Protein AF-A0A832DVZ2-F1 (afdb_monomer_lite)

Structure (mmCIF, N/CA/C/O backbone):
data_AF-A0A832DVZ2-F1
#
_entry.id   AF-A0A832DVZ2-F1
#
loop_
_atom_site.group_PDB
_atom_site.id
_atom_site.type_symbol
_atom_site.label_atom_id
_atom_site.label_alt_id
_atom_site.label_comp_id
_atom_site.label_asym_id
_atom_site.label_entity_id
_atom_site.label_seq_id
_atom_site.pdbx_PDB_ins_code
_atom_site.Cartn_x
_atom_site.Cartn_y
_atom_site.Cartn_z
_atom_site.occupancy
_atom_site.B_iso_or_equiv
_atom_site.auth_seq_id
_atom_site.auth_comp_id
_atom_site.auth_asym_id
_atom_site.auth_atom_id
_atom_site.pdbx_PDB_model_num
ATOM 1 N N . MET A 1 1 ? 20.184 32.651 -14.496 1.00 45.22 1 MET A N 1
ATOM 2 C CA . MET A 1 1 ? 19.661 31.713 -15.505 1.00 45.22 1 MET A CA 1
ATOM 3 C C . MET A 1 1 ? 20.469 30.438 -15.334 1.00 45.22 1 MET A C 1
ATOM 5 O O . MET A 1 1 ? 21.604 30.410 -15.784 1.00 45.22 1 MET A O 1
ATOM 9 N N . SER A 1 2 ? 20.001 29.488 -14.522 1.00 47.00 2 SER A N 1
ATOM 10 C CA . SER A 1 2 ? 20.787 28.282 -14.231 1.00 47.00 2 SER A CA 1
ATOM 11 C C . SER A 1 2 ? 20.633 27.307 -15.386 1.00 47.00 2 SER A C 1
ATOM 13 O O . SER A 1 2 ? 19.546 26.784 -15.616 1.00 47.00 2 SER A O 1
ATOM 15 N N . ASP A 1 3 ? 21.727 27.155 -16.116 1.00 56.59 3 ASP A N 1
ATOM 16 C CA . ASP A 1 3 ? 21.939 26.212 -17.200 1.00 56.59 3 ASP A CA 1
ATOM 17 C C . ASP A 1 3 ? 21.838 24.792 -16.621 1.00 56.59 3 ASP A C 1
ATOM 19 O O . ASP A 1 3 ? 22.752 24.307 -15.950 1.00 56.59 3 ASP A O 1
ATOM 23 N N . ILE A 1 4 ? 20.673 24.154 -16.767 1.00 55.59 4 ILE A N 1
ATOM 24 C CA . ILE A 1 4 ? 20.555 22.711 -16.559 1.00 55.59 4 ILE A CA 1
ATOM 25 C C . ILE A 1 4 ? 21.211 22.106 -17.793 1.00 55.59 4 ILE A C 1
ATOM 27 O O . ILE A 1 4 ? 20.559 21.899 -18.811 1.00 55.59 4 ILE A O 1
ATOM 31 N N . SER A 1 5 ? 22.527 21.912 -17.713 1.00 56.50 5 SER A N 1
ATOM 32 C CA . SER A 1 5 ? 23.257 21.086 -18.663 1.00 56.50 5 SER A CA 1
ATOM 33 C C . SER A 1 5 ? 22.609 19.704 -18.624 1.00 56.50 5 SER A C 1
ATOM 35 O O . SER A 1 5 ? 22.704 18.985 -17.630 1.00 56.50 5 SER A O 1
ATOM 37 N N . ASP A 1 6 ? 21.840 19.404 -19.666 1.00 65.06 6 ASP A N 1
ATOM 38 C CA . ASP A 1 6 ? 21.217 18.108 -19.883 1.00 65.06 6 ASP A CA 1
ATOM 39 C C . ASP A 1 6 ? 22.373 17.129 -20.143 1.00 65.06 6 ASP A C 1
ATOM 41 O O . ASP A 1 6 ? 22.978 17.133 -21.216 1.00 65.06 6 ASP A O 1
ATOM 45 N N . ASP A 1 7 ? 22.764 16.379 -19.112 1.00 76.19 7 ASP A N 1
ATOM 46 C CA . ASP A 1 7 ? 23.833 15.378 -19.161 1.00 76.19 7 ASP A CA 1
ATOM 47 C C . ASP A 1 7 ? 23.362 14.194 -20.021 1.00 76.19 7 ASP A C 1
ATOM 49 O O . ASP A 1 7 ? 22.812 13.202 -19.533 1.00 76.19 7 ASP A O 1
ATOM 53 N N . GLN A 1 8 ? 23.451 14.359 -21.344 1.00 79.75 8 GLN A N 1
ATOM 54 C CA . GLN A 1 8 ? 22.978 13.374 -22.308 1.00 79.75 8 GLN A CA 1
ATOM 55 C C . GLN A 1 8 ? 24.023 12.277 -22.519 1.00 79.75 8 GLN A C 1
ATOM 57 O O . GLN A 1 8 ? 25.152 12.527 -22.938 1.00 79.75 8 GLN A O 1
ATOM 62 N N . VAL A 1 9 ? 23.604 11.032 -22.293 1.00 83.31 9 VAL A N 1
ATOM 63 C CA . VAL A 1 9 ? 24.401 9.830 -22.559 1.00 83.31 9 VAL A CA 1
ATOM 64 C C . VAL A 1 9 ? 23.958 9.225 -23.892 1.00 83.31 9 VAL A C 1
ATOM 66 O O . VAL A 1 9 ? 22.785 8.889 -24.065 1.00 83.31 9 VAL A O 1
ATOM 69 N N . VAL A 1 10 ? 24.894 9.065 -24.834 1.00 89.12 10 VAL A N 1
ATOM 70 C CA . VAL A 1 10 ? 24.650 8.391 -26.120 1.00 89.12 10 VAL A CA 1
ATOM 71 C C . VAL A 1 10 ? 24.987 6.911 -25.980 1.00 89.12 10 VAL A C 1
ATOM 73 O O . VAL A 1 10 ? 26.127 6.551 -25.700 1.00 89.12 10 VAL A O 1
ATOM 76 N N . ILE A 1 11 ? 23.987 6.064 -26.199 1.00 93.06 11 ILE A N 1
ATOM 77 C CA . ILE A 1 11 ? 24.096 4.603 -26.206 1.00 93.06 11 ILE A CA 1
ATOM 78 C C . ILE A 1 11 ? 23.621 4.053 -27.548 1.00 93.06 11 ILE A C 1
ATOM 80 O O . ILE A 1 11 ? 22.887 4.709 -28.292 1.00 93.06 11 ILE A O 1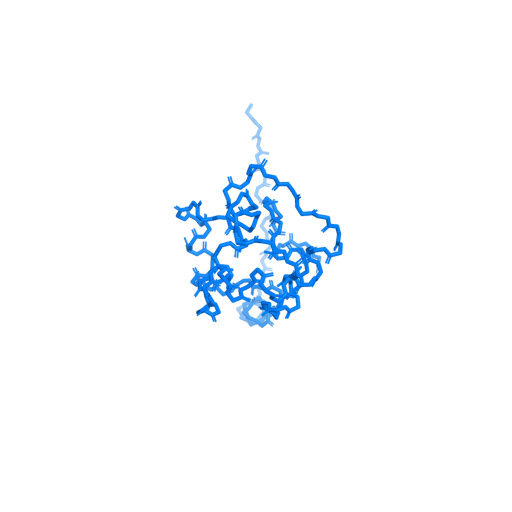
ATOM 84 N N . THR A 1 12 ? 24.032 2.834 -27.867 1.00 96.19 12 THR A N 1
ATOM 85 C CA . THR A 1 12 ? 23.571 2.122 -29.057 1.00 96.19 12 THR A CA 1
ATOM 86 C C . THR A 1 12 ? 22.102 1.711 -28.928 1.00 96.19 12 THR A C 1
ATOM 88 O O . THR A 1 12 ? 21.541 1.616 -27.833 1.00 96.19 12 THR A O 1
ATOM 91 N N . ARG A 1 13 ? 21.458 1.411 -30.065 1.00 94.25 13 ARG A N 1
ATOM 92 C CA . ARG A 1 13 ? 20.077 0.905 -30.065 1.00 94.25 13 ARG A CA 1
ATOM 93 C C . ARG A 1 13 ? 19.940 -0.405 -29.275 1.00 94.25 13 ARG A C 1
ATOM 95 O O . ARG A 1 13 ? 18.956 -0.564 -28.564 1.00 94.25 13 ARG A O 1
ATOM 102 N N . ALA A 1 14 ? 20.926 -1.297 -29.369 1.00 95.25 14 ALA A N 1
ATOM 103 C CA . ALA A 1 14 ? 20.927 -2.562 -28.638 1.00 95.25 14 ALA A CA 1
ATOM 104 C C . ALA A 1 14 ? 20.973 -2.341 -27.116 1.00 95.25 14 ALA A C 1
ATOM 106 O O . ALA A 1 14 ? 20.145 -2.887 -26.394 1.00 95.25 14 ALA A O 1
ATOM 107 N N . GLU A 1 15 ? 21.861 -1.468 -26.636 1.00 93.56 15 GLU A N 1
ATOM 108 C CA . GLU A 1 15 ? 21.949 -1.112 -25.210 1.00 93.56 15 GLU A CA 1
ATOM 109 C C . GLU A 1 15 ? 20.673 -0.416 -24.709 1.00 93.56 15 GLU A C 1
ATOM 111 O O . GLU A 1 15 ? 20.233 -0.637 -23.579 1.00 93.56 15 GLU A O 1
ATOM 116 N N . TYR A 1 16 ? 20.038 0.407 -25.550 1.00 91.25 16 TYR A N 1
ATOM 117 C CA . TYR A 1 16 ? 18.747 1.017 -25.229 1.00 91.25 16 TYR A CA 1
ATOM 118 C C . TYR A 1 16 ? 17.642 -0.033 -25.053 1.00 91.25 16 TYR A C 1
ATOM 120 O O . TYR A 1 16 ? 16.880 0.027 -24.084 1.00 91.25 16 TYR A O 1
ATOM 128 N N . ASP A 1 17 ? 17.572 -1.009 -25.960 1.00 92.56 17 ASP A N 1
ATOM 129 C CA . ASP A 1 17 ? 16.593 -2.093 -25.897 1.00 92.56 17 ASP A CA 1
ATOM 130 C C . ASP A 1 17 ? 16.844 -2.994 -24.662 1.00 92.56 17 ASP A C 1
ATOM 132 O O . ASP A 1 17 ? 15.892 -3.383 -23.979 1.00 92.56 17 ASP A O 1
ATOM 136 N N . GLU A 1 18 ? 18.107 -3.244 -24.292 1.00 87.88 18 GLU A N 1
ATOM 137 C CA . GLU A 1 18 ? 18.482 -3.953 -23.055 1.00 87.88 18 GLU A CA 1
ATOM 138 C C . GLU A 1 18 ? 18.068 -3.194 -21.787 1.00 87.88 18 GLU A C 1
ATOM 140 O O . GLU A 1 18 ? 17.499 -3.781 -20.863 1.00 87.88 18 GLU A O 1
ATOM 145 N N . LEU A 1 19 ? 18.281 -1.876 -21.738 1.00 85.69 19 LEU A N 1
ATOM 146 C CA . LEU A 1 19 ? 17.829 -1.037 -20.623 1.00 85.69 19 LEU A CA 1
ATOM 147 C C . LEU A 1 19 ? 16.304 -1.022 -20.494 1.00 85.69 19 LEU A C 1
ATOM 149 O O . LEU A 1 19 ? 15.767 -1.052 -19.380 1.00 85.69 19 LEU A O 1
ATOM 153 N N . LEU A 1 20 ? 15.595 -0.980 -21.623 1.00 85.19 20 LEU A N 1
ATOM 154 C CA . LEU A 1 20 ? 14.141 -1.108 -21.661 1.00 85.19 20 LEU A CA 1
ATOM 155 C C . LEU A 1 20 ? 13.691 -2.458 -21.103 1.00 85.19 20 LEU A C 1
ATOM 157 O O . LEU A 1 20 ? 12.792 -2.489 -20.261 1.00 85.19 20 LEU A O 1
ATOM 161 N N . ALA A 1 21 ? 14.334 -3.550 -21.520 1.00 82.44 21 ALA A N 1
ATOM 162 C CA . ALA A 1 21 ? 14.037 -4.892 -21.034 1.00 82.44 21 ALA A CA 1
ATOM 163 C C . ALA A 1 21 ? 14.309 -5.023 -19.528 1.00 82.44 21 ALA A C 1
ATOM 165 O O . ALA A 1 21 ? 13.449 -5.507 -18.793 1.00 82.44 21 ALA A O 1
ATOM 166 N N . TYR A 1 22 ? 15.443 -4.510 -19.043 1.00 79.19 22 TYR A N 1
ATOM 167 C CA . TYR A 1 22 ? 15.773 -4.472 -17.617 1.00 79.19 22 TYR A CA 1
ATOM 168 C C . TYR A 1 22 ? 14.713 -3.711 -16.812 1.00 79.19 22 TYR A C 1
ATOM 170 O O . TYR A 1 22 ? 14.214 -4.193 -15.796 1.00 79.19 22 TYR A O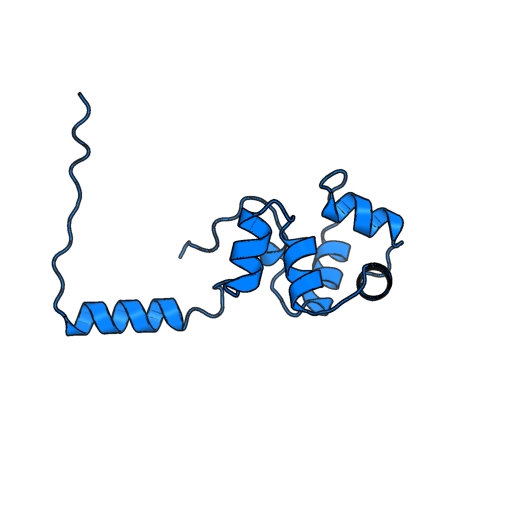 1
ATOM 178 N N . ARG A 1 23 ? 14.299 -2.535 -17.298 1.00 74.69 23 ARG A N 1
ATOM 179 C CA . ARG A 1 23 ? 13.263 -1.724 -16.649 1.00 74.69 23 ARG A CA 1
ATOM 180 C C . ARG A 1 23 ? 11.888 -2.391 -16.677 1.00 74.69 23 ARG A C 1
ATOM 182 O O . ARG A 1 23 ? 11.111 -2.215 -15.740 1.00 74.69 23 ARG A O 1
ATOM 189 N N . ALA A 1 24 ? 11.567 -3.111 -17.747 1.00 70.75 24 ALA A N 1
ATOM 190 C CA . ALA A 1 24 ? 10.324 -3.865 -17.859 1.00 70.75 24 ALA A CA 1
ATOM 191 C C . ALA A 1 24 ? 10.310 -5.083 -16.924 1.00 70.75 24 ALA A C 1
ATOM 193 O O . ALA A 1 24 ? 9.259 -5.410 -16.377 1.00 70.75 24 ALA A O 1
ATOM 194 N N . ALA A 1 25 ? 11.471 -5.706 -16.712 1.00 72.88 25 ALA A N 1
ATOM 195 C CA . ALA A 1 25 ? 11.645 -6.877 -15.864 1.00 72.88 25 ALA A CA 1
ATOM 196 C C . ALA A 1 25 ? 11.789 -6.556 -14.369 1.00 72.88 25 ALA A C 1
ATOM 198 O O . ALA A 1 25 ? 11.822 -7.494 -13.576 1.00 72.88 25 ALA A O 1
ATOM 199 N N . ASP A 1 26 ? 11.876 -5.279 -13.970 1.00 72.38 26 ASP A N 1
ATOM 200 C CA . ASP A 1 26 ? 12.064 -4.891 -12.569 1.00 72.38 26 ASP A CA 1
ATOM 201 C C . ASP A 1 26 ? 10.894 -5.401 -11.702 1.00 72.38 26 ASP A C 1
ATOM 203 O O . ASP A 1 26 ? 9.792 -4.838 -11.752 1.00 72.38 26 ASP A O 1
ATOM 207 N N . PRO A 1 27 ? 11.111 -6.428 -10.855 1.00 64.69 27 PRO A N 1
ATOM 208 C CA . PRO A 1 27 ? 10.054 -7.006 -10.030 1.00 64.69 27 PRO A CA 1
ATOM 209 C C . PRO A 1 27 ? 9.564 -6.036 -8.945 1.00 64.69 27 PRO A C 1
ATOM 211 O O . PRO A 1 27 ? 8.553 -6.293 -8.292 1.00 64.69 27 PRO A O 1
ATOM 214 N N . ARG A 1 28 ? 10.267 -4.916 -8.730 1.00 70.25 28 ARG A N 1
ATOM 215 C CA . ARG A 1 28 ? 9.875 -3.845 -7.807 1.00 70.25 28 ARG A CA 1
ATOM 216 C C . ARG A 1 28 ? 8.904 -2.861 -8.463 1.00 70.25 28 ARG A C 1
ATOM 218 O O . ARG A 1 28 ? 8.271 -2.070 -7.762 1.00 70.25 28 ARG A O 1
ATOM 225 N N . ARG A 1 29 ? 8.743 -2.893 -9.793 1.00 79.62 29 ARG A N 1
ATOM 226 C CA . ARG A 1 29 ? 7.806 -2.019 -10.503 1.00 79.62 29 ARG A CA 1
ATOM 227 C C . ARG A 1 29 ? 6.374 -2.339 -10.073 1.00 79.62 29 ARG A C 1
ATOM 229 O O . ARG A 1 29 ? 5.915 -3.476 -10.143 1.00 79.62 29 ARG A O 1
ATOM 236 N N . ARG A 1 30 ? 5.627 -1.308 -9.664 1.00 88.06 30 ARG A N 1
ATOM 237 C CA . ARG A 1 30 ? 4.186 -1.462 -9.422 1.00 88.06 30 ARG A CA 1
ATOM 238 C C . ARG A 1 30 ? 3.473 -1.783 -10.742 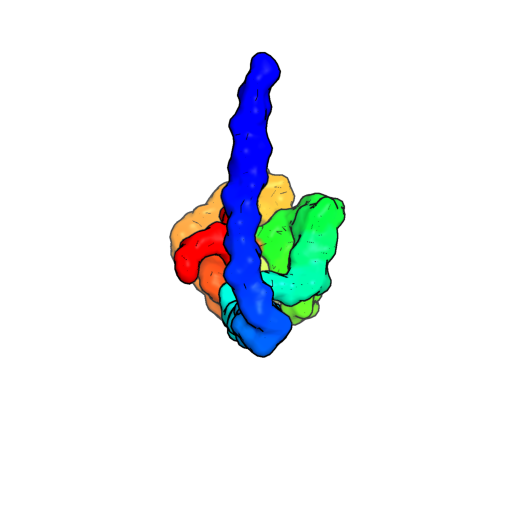1.00 88.06 30 ARG A C 1
ATOM 240 O O . ARG A 1 30 ? 3.801 -1.162 -11.756 1.00 88.06 30 ARG A O 1
ATOM 247 N N . PRO A 1 31 ? 2.445 -2.647 -10.726 1.00 91.31 31 PRO A N 1
ATOM 248 C CA . PRO A 1 31 ? 1.550 -2.816 -11.861 1.00 91.31 31 PRO A CA 1
ATOM 249 C C . PRO A 1 31 ? 0.997 -1.472 -12.342 1.00 91.31 31 PRO A C 1
ATOM 251 O O . PRO A 1 31 ? 0.772 -0.551 -11.546 1.00 91.31 31 PRO A O 1
ATOM 254 N N . GLU A 1 32 ? 0.742 -1.357 -13.643 1.00 90.81 32 GLU A N 1
ATOM 255 C CA . GLU A 1 32 ? 0.244 -0.110 -14.236 1.00 90.81 32 GLU A CA 1
ATOM 256 C C . GLU A 1 32 ? -1.101 0.305 -13.641 1.00 90.81 32 GLU A C 1
ATOM 258 O O . GLU A 1 32 ? -1.275 1.468 -13.289 1.00 90.81 32 GLU A O 1
ATOM 263 N N . ALA A 1 33 ? -1.996 -0.653 -13.387 1.00 95.00 33 ALA A N 1
ATOM 264 C CA . ALA A 1 33 ? -3.268 -0.401 -12.714 1.00 95.00 33 ALA A CA 1
ATOM 265 C C . ALA A 1 33 ? -3.091 0.205 -11.306 1.00 95.00 33 ALA A C 1
ATOM 267 O O . ALA A 1 33 ? -3.779 1.161 -10.952 1.00 95.00 33 ALA A O 1
ATOM 268 N N . VAL A 1 34 ? -2.141 -0.306 -10.510 1.00 95.12 34 VAL A N 1
ATOM 269 C CA . VAL A 1 34 ? -1.818 0.253 -9.182 1.00 95.12 34 VAL A CA 1
ATOM 270 C C . VAL A 1 34 ? -1.277 1.672 -9.320 1.00 95.12 34 VAL A C 1
ATOM 272 O O . VAL A 1 34 ? -1.664 2.561 -8.566 1.00 95.12 34 VAL A O 1
ATOM 275 N N . THR A 1 35 ? -0.405 1.898 -10.301 1.00 92.62 35 THR A N 1
ATOM 276 C CA . THR A 1 35 ? 0.175 3.219 -10.570 1.00 92.62 35 THR A CA 1
ATOM 277 C C . THR A 1 35 ? -0.899 4.232 -10.972 1.00 92.62 35 THR A C 1
ATOM 279 O O . THR A 1 35 ? -0.912 5.338 -10.436 1.00 92.62 35 THR A O 1
ATOM 282 N N . ALA A 1 36 ? -1.831 3.844 -11.844 1.00 94.00 36 ALA A N 1
ATOM 283 C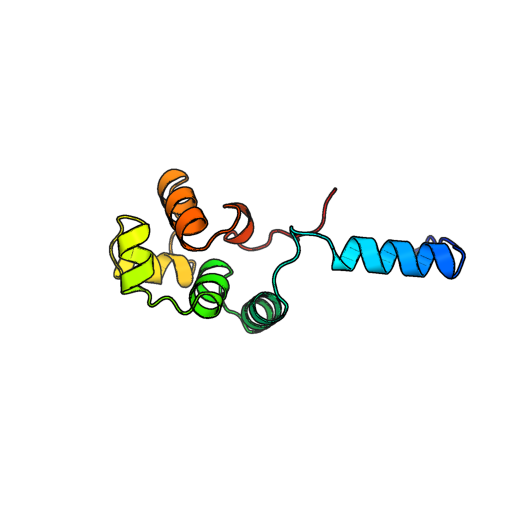 CA . ALA A 1 36 ? -2.948 4.680 -12.272 1.00 94.00 36 ALA A CA 1
ATOM 284 C C . ALA A 1 36 ? -3.895 5.025 -11.111 1.00 94.00 36 ALA A C 1
ATOM 286 O O . ALA A 1 36 ? -4.271 6.182 -10.957 1.00 94.00 36 ALA A O 1
ATOM 287 N N . MET A 1 37 ? -4.229 4.055 -10.250 1.00 96.00 37 MET A N 1
ATOM 288 C CA . MET A 1 37 ? -5.056 4.301 -9.060 1.00 96.00 37 MET A CA 1
ATOM 289 C C . MET A 1 37 ? -4.395 5.293 -8.096 1.00 96.00 37 MET A C 1
ATOM 291 O O . MET A 1 37 ? -5.053 6.217 -7.624 1.00 96.00 37 MET A O 1
ATOM 295 N N . ILE A 1 38 ? -3.088 5.148 -7.845 1.00 93.88 38 ILE A N 1
ATOM 296 C CA . ILE A 1 38 ? -2.343 6.087 -6.992 1.00 93.88 38 ILE A CA 1
ATOM 297 C C . ILE A 1 38 ? -2.322 7.490 -7.610 1.00 93.88 38 ILE A C 1
ATOM 299 O O . ILE A 1 38 ? -2.544 8.472 -6.907 1.00 93.88 38 ILE A O 1
ATOM 303 N N . ALA A 1 39 ? -2.104 7.597 -8.924 1.00 92.06 39 ALA A N 1
ATOM 304 C CA . ALA A 1 39 ? -2.159 8.875 -9.633 1.00 92.06 39 ALA A CA 1
ATOM 305 C C . ALA A 1 39 ? -3.559 9.519 -9.583 1.00 92.06 39 ALA A C 1
ATOM 307 O O . ALA A 1 39 ? -3.668 10.740 -9.541 1.00 92.06 39 ALA A O 1
ATOM 308 N N . ALA A 1 40 ? -4.618 8.705 -9.531 1.00 94.69 40 ALA A N 1
ATOM 309 C CA . ALA A 1 40 ? -5.999 9.150 -9.350 1.00 94.69 40 ALA A CA 1
ATOM 310 C C . ALA A 1 40 ? -6.357 9.504 -7.889 1.00 94.69 40 ALA A C 1
ATOM 312 O O . ALA A 1 40 ? -7.491 9.894 -7.619 1.00 94.69 40 ALA A O 1
ATOM 313 N N . GLY A 1 41 ? -5.413 9.381 -6.950 1.00 93.56 41 GLY A N 1
ATOM 314 C CA . GLY A 1 41 ? -5.577 9.792 -5.554 1.00 93.56 41 GLY A CA 1
ATOM 315 C C . GLY A 1 41 ? -5.833 8.660 -4.558 1.00 93.56 41 GLY A C 1
ATOM 316 O O . GLY A 1 41 ? -5.999 8.937 -3.371 1.00 93.56 41 GLY A O 1
ATOM 317 N N . ASP A 1 42 ? -5.838 7.391 -4.980 1.00 95.31 42 ASP A N 1
ATOM 318 C CA . ASP A 1 42 ? -5.850 6.290 -4.013 1.00 95.31 42 ASP A CA 1
ATOM 319 C C . ASP A 1 42 ? -4.528 6.247 -3.230 1.00 95.31 42 ASP A C 1
ATOM 321 O O . ASP A 1 42 ? -3.434 6.394 -3.781 1.00 95.31 42 ASP A O 1
ATOM 325 N N . SER A 1 43 ? -4.601 5.945 -1.931 1.00 95.38 43 SER A N 1
ATOM 326 C CA . SER A 1 43 ? -3.399 5.572 -1.186 1.00 95.38 43 SER A CA 1
ATOM 327 C C . SER A 1 43 ? -2.803 4.271 -1.744 1.00 95.38 43 SER A C 1
ATOM 329 O O . SER A 1 43 ? -3.544 3.413 -2.239 1.00 95.38 43 SER A O 1
ATOM 331 N N . PRO A 1 44 ? -1.478 4.052 -1.630 1.00 95.44 44 PRO A N 1
ATOM 332 C CA . PRO A 1 44 ? -0.860 2.816 -2.105 1.00 95.44 44 PRO A CA 1
ATOM 333 C C . PRO A 1 44 ? -1.497 1.557 -1.504 1.00 95.44 44 PRO A C 1
ATOM 335 O O . PRO A 1 44 ? -1.715 0.580 -2.218 1.00 95.44 44 PRO A O 1
ATOM 338 N N . LEU A 1 45 ? -1.872 1.599 -0.220 1.00 96.88 45 LEU A N 1
ATOM 339 C CA . LEU A 1 45 ? -2.588 0.514 0.451 1.00 96.88 45 LEU A CA 1
ATOM 340 C C . LEU A 1 45 ? -3.929 0.196 -0.229 1.00 96.88 45 LEU A C 1
ATOM 342 O O . LEU A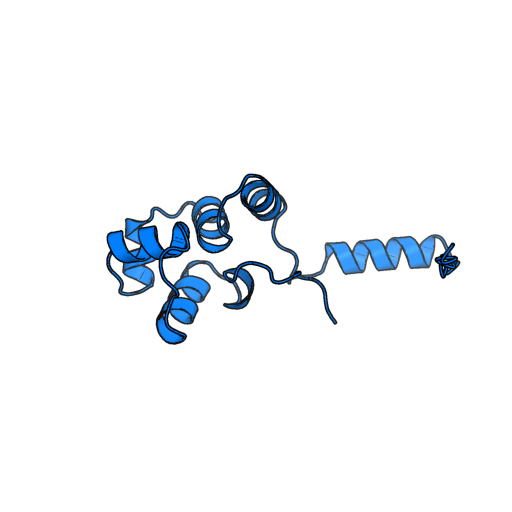 1 45 ? -4.199 -0.965 -0.546 1.00 96.88 45 LEU A O 1
ATOM 346 N N . ARG A 1 46 ? -4.744 1.221 -0.506 1.00 98.00 46 ARG A N 1
ATOM 347 C CA . ARG A 1 46 ? -6.037 1.064 -1.184 1.00 98.00 46 ARG A CA 1
ATOM 348 C C . ARG A 1 46 ? -5.870 0.545 -2.610 1.00 98.00 46 ARG A C 1
ATOM 350 O O . ARG A 1 46 ? -6.586 -0.377 -3.004 1.00 98.00 46 ARG A O 1
ATOM 357 N N . ALA A 1 47 ? -4.923 1.104 -3.361 1.00 97.75 47 ALA A N 1
ATOM 358 C CA . ALA A 1 47 ? -4.652 0.716 -4.741 1.00 97.75 47 ALA A CA 1
ATOM 359 C C . ALA A 1 47 ? -4.244 -0.763 -4.839 1.00 97.75 47 ALA A C 1
ATOM 361 O O . ALA A 1 47 ? -4.803 -1.510 -5.642 1.00 97.75 47 ALA A O 1
ATOM 362 N N . TRP A 1 48 ? -3.335 -1.222 -3.971 1.00 97.56 48 TRP A N 1
ATOM 363 C CA . TRP A 1 48 ? -2.947 -2.633 -3.910 1.00 97.56 48 TRP A CA 1
ATOM 364 C C . TRP A 1 48 ? -4.093 -3.541 -3.478 1.00 97.56 48 TRP A C 1
ATOM 366 O O . TRP A 1 48 ? -4.295 -4.594 -4.084 1.00 97.56 48 TRP A O 1
ATOM 376 N N . ARG A 1 49 ? -4.890 -3.135 -2.483 1.00 98.19 49 ARG A N 1
ATOM 377 C CA . ARG A 1 49 ? -6.063 -3.911 -2.067 1.00 98.19 49 ARG A CA 1
ATOM 378 C C . ARG A 1 49 ? -7.045 -4.111 -3.223 1.00 98.19 49 ARG A C 1
ATOM 380 O O . ARG A 1 49 ? -7.502 -5.232 -3.444 1.00 98.19 49 ARG A O 1
ATOM 387 N N . ARG A 1 50 ? -7.363 -3.037 -3.954 1.00 98.38 50 ARG A N 1
ATOM 388 C CA . ARG A 1 50 ? -8.252 -3.076 -5.126 1.00 98.38 50 ARG A CA 1
ATOM 389 C C . ARG A 1 50 ? -7.675 -3.947 -6.235 1.00 98.38 50 ARG A C 1
ATOM 391 O O . ARG A 1 50 ? -8.390 -4.793 -6.758 1.00 98.38 50 ARG A O 1
ATOM 398 N N . TYR A 1 51 ? -6.384 -3.803 -6.524 1.00 97.81 51 TYR A N 1
ATOM 399 C CA . TYR A 1 51 ? -5.685 -4.624 -7.513 1.00 97.81 51 TYR A CA 1
ATOM 400 C C . TYR A 1 51 ? -5.731 -6.124 -7.182 1.00 97.81 51 TYR A C 1
ATOM 402 O O . TYR A 1 51 ? -5.893 -6.947 -8.076 1.00 97.81 51 TYR A O 1
ATOM 410 N N . ARG A 1 52 ? -5.653 -6.490 -5.895 1.00 97.19 52 ARG A N 1
ATOM 411 C CA . ARG A 1 52 ? -5.793 -7.878 -5.418 1.00 97.19 52 ARG A CA 1
ATOM 412 C C . ARG A 1 52 ? -7.246 -8.347 -5.260 1.00 97.19 52 ARG A C 1
ATOM 414 O O . ARG A 1 52 ? -7.474 -9.467 -4.816 1.00 97.19 52 ARG A O 1
ATOM 421 N N . GLY A 1 53 ? -8.236 -7.508 -5.576 1.00 97.75 53 GLY A N 1
ATOM 422 C CA . GLY A 1 53 ? -9.657 -7.856 -5.457 1.00 97.75 53 GLY A CA 1
ATOM 423 C C . GLY A 1 53 ? -10.134 -8.083 -4.016 1.00 97.75 53 GLY A C 1
ATOM 424 O O . GLY A 1 53 ? -11.144 -8.753 -3.792 1.00 97.75 53 GLY A O 1
ATOM 425 N N . LEU A 1 54 ? -9.422 -7.552 -3.017 1.00 98.00 54 LEU A N 1
ATOM 426 C CA . LEU A 1 54 ? -9.769 -7.742 -1.610 1.00 98.00 54 LEU A CA 1
ATOM 427 C C . LEU A 1 54 ? -10.748 -6.664 -1.123 1.00 98.00 54 LEU A C 1
ATOM 429 O O . LEU A 1 54 ? -10.610 -5.469 -1.399 1.00 98.00 54 LEU A O 1
ATOM 433 N N . THR A 1 55 ? -11.736 -7.070 -0.327 1.00 98.31 55 THR A N 1
ATOM 434 C CA . THR A 1 55 ? -12.565 -6.119 0.428 1.00 98.31 55 THR A CA 1
ATOM 435 C C . THR A 1 55 ? -11.786 -5.599 1.635 1.00 98.31 55 THR A C 1
ATOM 437 O O . THR A 1 55 ? -10.835 -6.239 2.091 1.00 98.31 55 THR A O 1
ATOM 440 N N . GLN A 1 56 ? -12.189 -4.451 2.190 1.00 98.38 56 GLN A N 1
ATOM 441 C CA . GLN A 1 56 ? -11.573 -3.950 3.423 1.00 98.38 56 GLN A CA 1
ATOM 442 C C . GLN A 1 56 ? -11.716 -4.961 4.571 1.00 98.38 56 GLN A C 1
ATOM 444 O O . GLN A 1 56 ? -10.755 -5.208 5.284 1.00 98.38 56 GLN A O 1
ATOM 449 N N . VAL A 1 57 ? -12.873 -5.617 4.702 1.00 98.12 57 VAL A N 1
ATOM 450 C CA . VAL A 1 57 ? -13.091 -6.662 5.718 1.00 98.12 57 VAL A CA 1
ATOM 451 C C . VAL A 1 57 ? -12.089 -7.812 5.565 1.00 98.12 57 VAL A C 1
ATOM 453 O O . VAL A 1 57 ? -11.476 -8.218 6.549 1.00 98.12 57 VAL A O 1
ATOM 456 N N . LYS A 1 58 ? -11.870 -8.305 4.336 1.00 98.00 58 LYS A N 1
ATOM 457 C CA . LYS A 1 58 ? -10.924 -9.403 4.076 1.00 98.00 58 LYS A CA 1
ATOM 458 C C . LYS A 1 58 ? -9.483 -9.013 4.406 1.00 98.00 58 LYS A C 1
ATOM 460 O O . LYS A 1 58 ? -8.784 -9.776 5.065 1.00 98.00 58 LYS A O 1
ATOM 465 N N . LEU A 1 59 ? -9.044 -7.830 3.975 1.00 98.25 59 LEU A N 1
ATOM 466 C CA . LEU A 1 59 ? -7.681 -7.375 4.250 1.00 98.25 59 LEU A CA 1
ATOM 467 C C . LEU A 1 59 ? -7.473 -7.059 5.741 1.00 98.25 59 LEU A C 1
ATOM 469 O O . LEU A 1 59 ? -6.427 -7.386 6.294 1.00 98.25 59 LEU A O 1
ATOM 473 N N . ALA A 1 60 ? -8.469 -6.468 6.403 1.00 97.94 60 ALA A N 1
ATOM 474 C CA . ALA A 1 60 ? -8.406 -6.149 7.827 1.00 97.94 60 ALA A CA 1
ATOM 475 C C . ALA A 1 60 ? -8.267 -7.420 8.678 1.00 97.94 60 ALA A C 1
ATOM 477 O O . ALA A 1 60 ? -7.410 -7.472 9.558 1.00 97.94 60 ALA A O 1
ATOM 478 N N . ALA A 1 61 ? -9.026 -8.471 8.345 1.00 96.25 61 ALA A N 1
ATOM 479 C CA . ALA A 1 61 ? -8.899 -9.779 8.982 1.00 96.25 61 ALA A CA 1
ATOM 480 C C . ALA A 1 61 ? -7.488 -10.369 8.812 1.00 96.25 61 ALA A C 1
ATOM 482 O O . ALA A 1 61 ? -6.902 -10.838 9.783 1.00 96.25 61 ALA A O 1
ATOM 483 N N . ALA A 1 62 ? -6.905 -10.282 7.610 1.00 91.44 62 ALA A N 1
ATOM 484 C CA . ALA A 1 62 ? -5.538 -10.745 7.357 1.00 91.44 62 ALA A CA 1
ATOM 485 C C . ALA A 1 62 ? -4.470 -9.929 8.113 1.00 91.44 62 ALA A C 1
ATOM 487 O O . ALA A 1 62 ? -3.416 -10.454 8.460 1.00 91.44 62 ALA A O 1
ATOM 488 N N . GLY A 1 63 ? -4.750 -8.651 8.382 1.00 91.12 63 GLY A N 1
ATOM 489 C CA . GLY A 1 63 ? -3.916 -7.770 9.199 1.00 91.12 63 GLY A CA 1
ATOM 490 C C . GLY A 1 63 ? -4.168 -7.861 10.706 1.00 91.12 63 GLY A C 1
ATOM 491 O O . GLY A 1 63 ? -3.540 -7.103 11.439 1.00 91.12 63 GLY A O 1
ATOM 492 N N . ALA A 1 64 ? -5.091 -8.722 11.158 1.00 92.56 64 ALA A N 1
ATOM 493 C CA . ALA A 1 64 ? -5.568 -8.799 12.543 1.00 92.56 64 ALA A CA 1
ATOM 494 C C . ALA A 1 64 ? -6.015 -7.436 13.120 1.00 92.56 64 ALA A C 1
ATOM 496 O O . ALA A 1 64 ? -5.789 -7.126 14.289 1.00 92.56 64 ALA A O 1
ATOM 497 N N . ILE A 1 65 ? -6.657 -6.609 12.290 1.00 96.50 65 ILE A N 1
ATOM 498 C CA . ILE A 1 65 ? -7.157 -5.279 12.654 1.00 96.50 65 ILE A CA 1
ATOM 499 C C . ILE A 1 65 ? -8.651 -5.134 12.354 1.00 96.50 65 ILE A C 1
ATOM 501 O O . ILE A 1 65 ? -9.231 -5.880 11.568 1.00 96.50 65 ILE A O 1
ATOM 505 N N . GLY A 1 66 ? -9.288 -4.130 12.958 1.00 97.75 66 GLY A N 1
ATOM 506 C CA . GLY A 1 66 ? -10.665 -3.764 12.627 1.00 97.75 66 GLY A CA 1
ATOM 507 C C . GLY A 1 66 ? -10.783 -3.100 11.248 1.00 97.75 66 GLY A C 1
ATOM 508 O O . GLY A 1 66 ? -9.900 -2.347 10.833 1.00 97.75 66 GLY A O 1
ATOM 509 N N . GLN A 1 67 ? -11.911 -3.313 10.557 1.00 97.81 67 GLN A N 1
ATOM 510 C CA . GLN A 1 67 ? -12.183 -2.691 9.250 1.00 97.81 67 GLN A CA 1
ATOM 511 C C . GLN A 1 67 ? -12.177 -1.155 9.317 1.00 97.81 67 GLN A C 1
ATOM 513 O O . GLN A 1 67 ? -11.649 -0.518 8.407 1.00 97.81 67 GLN A O 1
ATOM 518 N N . GLY A 1 68 ? -12.687 -0.563 10.404 1.00 98.00 68 GLY A N 1
ATOM 519 C CA . GLY A 1 68 ? -12.623 0.885 10.622 1.00 98.00 68 GLY A CA 1
ATOM 520 C C . GLY A 1 68 ? -11.184 1.405 10.678 1.00 98.00 68 GLY A C 1
ATOM 521 O O . GLY A 1 68 ? -10.869 2.388 10.013 1.00 98.00 68 GLY A O 1
ATOM 522 N N . TYR A 1 69 ? -10.285 0.689 11.369 1.00 97.56 69 TYR A N 1
ATOM 523 C CA . TYR A 1 69 ? -8.868 1.057 11.407 1.00 97.56 69 TYR A CA 1
ATOM 524 C C . TYR A 1 69 ? -8.231 0.944 10.018 1.00 97.56 69 TYR A C 1
ATOM 526 O O . TYR A 1 69 ? -7.556 1.874 9.591 1.00 97.56 69 TYR A O 1
ATOM 534 N N . LEU A 1 70 ? -8.514 -0.122 9.256 1.00 97.94 70 LEU A N 1
ATOM 535 C CA . LEU A 1 70 ? -8.049 -0.218 7.867 1.00 97.94 70 LEU A CA 1
ATOM 536 C C . LEU A 1 70 ? -8.545 0.958 7.008 1.00 97.94 70 LEU A C 1
ATOM 538 O O . LEU A 1 70 ? -7.782 1.484 6.203 1.00 97.94 70 LEU A O 1
ATOM 542 N N . SER A 1 71 ? -9.796 1.394 7.179 1.00 98.06 71 SER A N 1
ATOM 543 C CA . SER A 1 71 ? -10.324 2.554 6.454 1.00 98.06 71 SER A CA 1
ATOM 544 C C . SER A 1 71 ? -9.565 3.838 6.795 1.00 98.06 71 SER A C 1
ATOM 546 O O . SER A 1 71 ? -9.223 4.600 5.896 1.00 98.06 71 SER A O 1
ATOM 548 N N . GLU A 1 72 ? -9.258 4.070 8.074 1.00 97.56 72 GLU A N 1
ATOM 549 C CA . GLU A 1 72 ? -8.445 5.214 8.506 1.00 97.56 72 GLU A CA 1
ATOM 550 C C . GLU A 1 72 ? -7.014 5.157 7.954 1.00 97.56 72 GLU A C 1
ATOM 552 O O . GLU A 1 72 ? -6.464 6.200 7.600 1.00 97.56 72 GLU A O 1
ATOM 557 N N . LEU A 1 73 ? -6.424 3.958 7.849 1.00 96.31 73 LEU A N 1
ATOM 558 C CA . LEU A 1 73 ? -5.122 3.757 7.204 1.00 96.31 73 LEU A CA 1
ATOM 559 C C . LEU A 1 73 ? -5.183 4.102 5.709 1.00 96.31 73 LEU A C 1
ATOM 561 O O . LEU A 1 73 ? -4.304 4.788 5.194 1.00 96.31 73 LEU A O 1
ATOM 565 N N . GLU A 1 74 ? -6.224 3.653 5.003 1.00 96.38 74 GLU A N 1
ATOM 566 C CA . GLU A 1 74 ? -6.396 3.935 3.574 1.00 96.38 74 GLU A CA 1
ATOM 567 C C . GLU A 1 74 ? -6.652 5.411 3.272 1.00 96.38 74 GLU A C 1
ATOM 569 O O . GLU A 1 74 ? -6.239 5.882 2.214 1.00 96.38 74 GLU A O 1
ATOM 574 N N . ASP A 1 75 ? -7.318 6.119 4.182 1.00 95.31 75 ASP A N 1
ATOM 575 C CA . ASP A 1 75 ? -7.550 7.563 4.101 1.00 95.31 75 ASP A CA 1
ATOM 576 C C . ASP A 1 75 ? -6.331 8.389 4.559 1.00 95.31 75 ASP A C 1
ATOM 578 O O . ASP A 1 75 ? -6.366 9.616 4.495 1.00 95.31 75 ASP A O 1
ATOM 582 N N . GLY A 1 76 ? -5.271 7.749 5.069 1.00 91.06 76 GLY A N 1
ATOM 583 C CA . GLY A 1 76 ? -4.089 8.432 5.604 1.00 91.06 76 GLY A CA 1
ATOM 584 C C . GLY A 1 76 ? -4.318 9.149 6.941 1.00 91.06 76 GLY A C 1
ATOM 585 O O . GLY A 1 76 ? -3.469 9.924 7.372 1.00 91.06 76 GLY A O 1
ATOM 586 N N . LYS A 1 77 ? -5.442 8.890 7.620 1.00 93.50 77 LYS A N 1
ATOM 587 C CA . LYS A 1 77 ? -5.776 9.478 8.932 1.00 93.50 77 LYS A CA 1
ATOM 588 C C . LYS A 1 77 ? -4.932 8.889 10.060 1.00 93.50 77 LYS A C 1
ATOM 590 O O . LYS A 1 77 ? -4.723 9.540 11.080 1.00 93.50 77 LYS A O 1
ATOM 595 N N . LYS A 1 78 ? -4.470 7.648 9.893 1.00 93.94 78 LYS A N 1
ATOM 596 C CA . LYS A 1 78 ? -3.578 6.960 10.829 1.00 93.94 78 LYS A CA 1
ATOM 597 C C . LYS A 1 78 ? -2.441 6.271 10.090 1.00 93.94 78 LYS A C 1
ATOM 599 O O . LYS A 1 78 ? -2.571 5.893 8.929 1.00 93.94 78 LYS A O 1
ATOM 604 N N . SER A 1 79 ? -1.358 6.041 10.822 1.00 90.44 79 SER A N 1
ATOM 605 C CA . SER A 1 79 ? -0.242 5.206 10.384 1.00 90.44 79 SER A CA 1
ATOM 606 C C . SER A 1 79 ? -0.367 3.803 10.971 1.00 90.44 79 SER A C 1
ATOM 608 O O . SER A 1 79 ? -0.822 3.626 12.104 1.00 90.44 79 SER A O 1
ATOM 610 N N . ALA A 1 80 ? 0.044 2.800 10.198 1.00 90.81 80 ALA A N 1
ATOM 611 C CA . ALA A 1 80 ? 0.132 1.426 10.672 1.00 90.81 80 ALA A CA 1
ATOM 612 C C . ALA A 1 80 ? 1.377 1.245 11.553 1.00 90.81 80 ALA A C 1
ATOM 614 O O . ALA A 1 80 ? 2.421 1.850 11.295 1.00 90.81 80 ALA A O 1
ATOM 615 N N . SER A 1 81 ? 1.296 0.367 12.555 1.00 92.69 81 SER A N 1
ATOM 616 C CA . SER A 1 81 ? 2.501 -0.139 13.217 1.00 92.69 81 SER A CA 1
ATOM 617 C C . SER A 1 81 ? 3.351 -0.942 12.219 1.00 92.69 81 SER A C 1
ATOM 619 O O . SER A 1 81 ? 2.855 -1.405 11.187 1.00 92.69 81 SER A O 1
ATOM 621 N N . ARG A 1 82 ? 4.638 -1.154 12.527 1.00 93.69 82 ARG A N 1
ATOM 622 C CA . ARG A 1 82 ? 5.521 -1.993 11.692 1.00 93.69 82 ARG A CA 1
ATOM 623 C C . ARG A 1 82 ? 4.963 -3.402 11.495 1.00 93.69 82 ARG A C 1
ATOM 625 O O . ARG A 1 82 ? 5.061 -3.951 10.403 1.00 93.69 82 ARG A O 1
ATOM 632 N N . GLU A 1 83 ? 4.391 -3.966 12.551 1.00 94.00 83 GLU A N 1
ATOM 633 C CA . GLU A 1 83 ? 3.821 -5.308 12.551 1.00 94.00 83 GLU A CA 1
ATOM 634 C C . GLU A 1 83 ? 2.566 -5.383 11.671 1.00 94.00 83 GLU A C 1
ATOM 636 O O . GLU A 1 83 ? 2.513 -6.191 10.744 1.00 94.00 83 GLU A O 1
ATOM 641 N N . THR A 1 84 ? 1.608 -4.469 11.865 1.00 95.06 84 THR A N 1
ATOM 642 C CA . THR A 1 84 ? 0.407 -4.379 11.022 1.00 95.06 84 THR A CA 1
ATOM 643 C C . THR A 1 84 ? 0.775 -4.167 9.555 1.00 95.06 84 THR A C 1
ATOM 645 O O . THR A 1 84 ? 0.240 -4.848 8.683 1.00 95.06 84 THR A O 1
ATOM 648 N N . LEU A 1 85 ? 1.728 -3.274 9.262 1.00 95.12 85 LEU A N 1
ATOM 649 C CA . LEU A 1 85 ? 2.201 -3.039 7.897 1.00 95.12 85 LEU A CA 1
ATOM 650 C C . LEU A 1 85 ? 2.769 -4.319 7.268 1.00 95.12 85 LEU A C 1
ATOM 652 O O . LEU A 1 85 ? 2.513 -4.589 6.096 1.00 95.12 85 LEU A O 1
ATOM 656 N N . HIS A 1 86 ? 3.513 -5.117 8.038 1.00 95.50 86 HIS A N 1
ATOM 657 C CA . HIS A 1 86 ? 4.075 -6.376 7.564 1.00 95.50 86 HIS A CA 1
ATOM 658 C C . HIS A 1 86 ? 2.986 -7.413 7.253 1.00 95.50 86 HIS A C 1
ATOM 660 O O . HIS A 1 86 ? 3.038 -8.051 6.202 1.00 95.50 86 HIS A O 1
ATOM 666 N N . PHE A 1 87 ? 1.969 -7.550 8.108 1.00 96.50 87 PHE A N 1
ATOM 667 C CA . PHE A 1 87 ? 0.847 -8.459 7.851 1.00 96.50 87 PHE A CA 1
ATOM 668 C C . PHE A 1 87 ? 0.026 -8.049 6.625 1.00 96.50 87 PHE A C 1
ATOM 670 O O . PHE A 1 87 ? -0.252 -8.886 5.765 1.00 96.50 87 PHE A O 1
ATOM 677 N N . LEU A 1 88 ? -0.290 -6.758 6.492 1.00 97.38 88 LEU A N 1
ATOM 678 C CA . LEU A 1 88 ? -1.002 -6.233 5.325 1.00 97.38 88 LEU A CA 1
ATOM 679 C C . LEU A 1 88 ? -0.201 -6.448 4.033 1.00 97.38 88 LEU A C 1
ATOM 681 O O . LEU A 1 88 ? -0.759 -6.877 3.026 1.00 97.38 88 LEU A O 1
ATOM 685 N N . ALA A 1 89 ? 1.111 -6.201 4.063 1.00 96.12 89 ALA A N 1
ATOM 686 C CA . ALA A 1 89 ? 1.988 -6.398 2.911 1.00 96.12 89 ALA A CA 1
ATOM 687 C C . ALA A 1 89 ? 2.065 -7.868 2.487 1.00 96.12 89 ALA A C 1
ATOM 689 O O . ALA A 1 89 ? 1.968 -8.168 1.298 1.00 96.12 89 ALA A O 1
ATOM 690 N N . ARG A 1 90 ? 2.151 -8.790 3.455 1.00 96.38 90 ARG A N 1
ATOM 691 C CA . ARG A 1 90 ? 2.097 -10.234 3.190 1.00 96.38 90 ARG A CA 1
ATOM 692 C C . ARG A 1 90 ? 0.776 -10.647 2.550 1.00 96.38 90 ARG A C 1
ATOM 694 O O . ARG A 1 90 ? 0.800 -11.367 1.561 1.00 96.38 90 ARG A O 1
ATOM 701 N N . ALA A 1 91 ? -0.353 -10.164 3.067 1.00 96.62 91 ALA A N 1
ATOM 702 C CA . ALA A 1 91 ? -1.677 -10.461 2.514 1.00 96.62 91 ALA A CA 1
ATOM 703 C C . ALA A 1 91 ? -1.877 -9.915 1.088 1.00 96.62 91 ALA A C 1
ATOM 705 O O . ALA A 1 91 ? -2.678 -10.445 0.324 1.00 96.62 91 ALA A O 1
ATOM 706 N N . LEU A 1 92 ? -1.158 -8.848 0.735 1.00 96.62 92 LEU A N 1
ATOM 707 C CA . LEU A 1 92 ? -1.187 -8.225 -0.589 1.00 96.62 92 LEU A CA 1
ATOM 708 C C . LEU A 1 92 ? -0.082 -8.732 -1.526 1.00 96.62 92 LEU A C 1
ATOM 710 O O . LEU A 1 92 ? -0.040 -8.310 -2.686 1.00 96.62 92 LEU A O 1
ATOM 714 N N . GLU A 1 93 ? 0.778 -9.633 -1.045 1.00 94.94 93 GLU A N 1
ATOM 715 C CA . GLU A 1 93 ? 1.923 -10.192 -1.770 1.00 94.94 93 GLU A CA 1
ATOM 716 C C . GLU A 1 93 ? 2.861 -9.104 -2.311 1.00 94.94 93 GLU A C 1
ATOM 718 O O . GLU A 1 93 ? 3.211 -9.076 -3.492 1.00 94.94 93 GLU A O 1
ATOM 723 N N . VAL A 1 94 ? 3.230 -8.158 -1.446 1.00 93.38 94 VAL A N 1
ATOM 724 C CA . VAL A 1 94 ? 4.151 -7.060 -1.767 1.00 93.38 94 VAL A CA 1
ATOM 725 C C . VAL A 1 94 ? 5.126 -6.803 -0.623 1.00 93.38 94 VAL A C 1
ATOM 727 O O . VAL A 1 94 ? 4.907 -7.208 0.518 1.00 93.38 94 VAL A O 1
ATOM 730 N N . ALA A 1 95 ? 6.209 -6.080 -0.903 1.00 92.25 95 ALA A N 1
ATOM 731 C CA . ALA A 1 95 ? 7.075 -5.561 0.149 1.00 92.25 95 ALA A CA 1
ATOM 732 C C . ALA A 1 95 ? 6.348 -4.470 0.969 1.00 92.25 95 ALA A C 1
ATOM 734 O O . ALA A 1 95 ? 5.603 -3.680 0.387 1.00 92.25 95 ALA A O 1
ATOM 735 N N . PRO A 1 96 ? 6.616 -4.321 2.283 1.00 92.94 96 PRO A N 1
ATOM 736 C CA . PRO A 1 96 ? 6.015 -3.264 3.107 1.00 92.94 96 PRO A CA 1
ATOM 737 C C . PRO A 1 96 ? 6.193 -1.848 2.540 1.00 92.94 96 PRO A C 1
ATOM 739 O O . PRO A 1 96 ? 5.283 -1.025 2.613 1.00 92.94 96 PRO A O 1
ATOM 742 N N . ALA A 1 97 ? 7.337 -1.583 1.901 1.00 90.12 97 ALA A N 1
ATOM 743 C CA . ALA A 1 97 ? 7.621 -0.309 1.241 1.00 90.12 97 ALA A CA 1
ATOM 744 C C . ALA A 1 97 ? 6.635 0.024 0.104 1.00 90.12 97 ALA A C 1
ATOM 746 O O . ALA A 1 97 ? 6.415 1.194 -0.199 1.00 90.12 97 ALA A O 1
ATOM 747 N N . ALA A 1 98 ? 5.996 -0.978 -0.509 1.00 92.06 98 ALA A N 1
ATOM 748 C CA . ALA A 1 98 ? 5.009 -0.762 -1.561 1.00 92.06 98 ALA A CA 1
ATOM 749 C C . ALA A 1 98 ? 3.708 -0.118 -1.061 1.00 92.06 98 ALA A C 1
ATOM 751 O O . ALA A 1 98 ? 2.967 0.433 -1.876 1.00 92.06 98 ALA A O 1
ATOM 752 N N . LEU A 1 99 ? 3.450 -0.166 0.251 1.00 93.44 99 LEU A N 1
ATOM 753 C CA . LEU A 1 99 ? 2.246 0.370 0.888 1.00 93.44 99 LEU A CA 1
ATOM 754 C C . LEU A 1 99 ? 2.427 1.796 1.433 1.00 93.44 99 LEU A C 1
ATOM 756 O O . LEU A 1 99 ? 1.446 2.423 1.826 1.00 93.44 99 LEU A O 1
ATOM 760 N N . LEU A 1 100 ? 3.659 2.312 1.467 1.00 88.69 100 LEU A N 1
ATOM 761 C CA . LEU A 1 100 ? 3.957 3.626 2.030 1.00 88.69 100 LEU A CA 1
ATOM 762 C C . LEU A 1 100 ? 3.736 4.753 1.003 1.00 88.69 100 LEU A C 1
ATOM 764 O O . LEU A 1 100 ? 4.080 4.589 -0.174 1.00 88.69 100 LEU A O 1
ATOM 768 N N . PRO A 1 101 ? 3.194 5.910 1.429 1.00 81.25 101 PRO A N 1
ATOM 769 C CA . PRO A 1 101 ? 3.039 7.075 0.565 1.00 81.25 101 PRO A CA 1
ATOM 770 C C . PRO A 1 101 ? 4.400 7.680 0.191 1.00 81.25 101 PRO A C 1
ATOM 772 O O . PRO A 1 101 ? 5.360 7.603 0.953 1.00 81.25 101 PRO A O 1
ATOM 775 N N . GLY A 1 102 ? 4.482 8.303 -0.987 1.00 69.44 102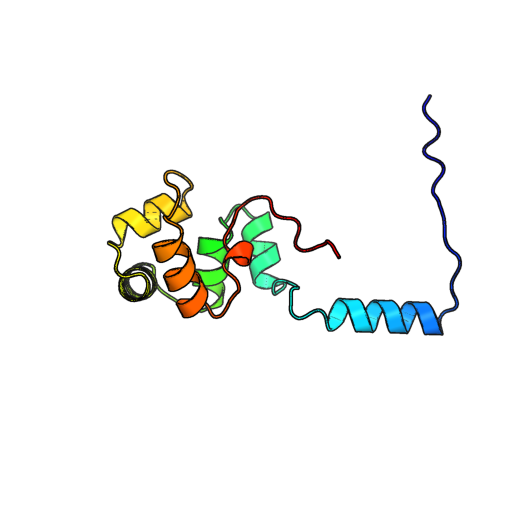 GLY A N 1
ATOM 776 C CA . GLY A 1 102 ? 5.613 9.161 -1.363 1.00 69.44 102 GLY A CA 1
ATOM 777 C C . GLY A 1 102 ? 6.945 8.465 -1.661 1.00 69.44 102 GLY A C 1
ATOM 778 O O . GLY A 1 102 ? 7.882 9.151 -2.054 1.00 69.44 102 GLY A O 1
ATOM 779 N N . LEU A 1 103 ? 7.060 7.137 -1.538 1.00 56.44 103 LEU A N 1
ATOM 780 C CA . LEU A 1 103 ? 8.274 6.444 -1.972 1.00 56.44 103 LEU A CA 1
ATOM 781 C C . LEU A 1 103 ? 8.321 6.359 -3.508 1.00 56.44 103 LEU A C 1
ATOM 783 O O . LEU A 1 103 ? 7.459 5.684 -4.102 1.00 56.44 103 LEU A O 1
ATOM 787 N N . PRO A 1 104 ? 9.317 6.988 -4.170 1.00 50.97 104 PRO A N 1
ATOM 788 C CA . PRO A 1 104 ? 9.621 6.652 -5.546 1.00 50.97 104 PRO A CA 1
ATOM 789 C C . PRO A 1 104 ? 10.044 5.184 -5.563 1.00 50.97 104 PRO A C 1
ATOM 791 O O . PRO A 1 104 ? 10.971 4.776 -4.871 1.00 50.97 104 PRO A O 1
ATOM 794 N N . GLN A 1 105 ? 9.382 4.368 -6.377 1.00 55.94 105 GLN A N 1
ATOM 795 C CA . GLN A 1 105 ? 9.780 2.970 -6.608 1.00 55.94 105 GLN A CA 1
ATOM 796 C C . GLN A 1 105 ? 11.035 2.884 -7.499 1.00 55.94 105 GLN A C 1
ATOM 798 O O . GLN A 1 105 ? 11.243 1.911 -8.209 1.00 55.94 105 GLN A O 1
ATOM 803 N N . ARG A 1 106 ? 11.865 3.933 -7.501 1.00 46.56 106 ARG A N 1
ATOM 804 C CA . ARG A 1 106 ? 13.150 3.997 -8.190 1.00 46.56 106 ARG A CA 1
ATOM 805 C C . ARG A 1 106 ? 14.181 4.422 -7.158 1.00 46.56 106 ARG A C 1
ATOM 807 O O . ARG A 1 106 ? 14.029 5.508 -6.611 1.00 46.56 106 ARG A O 1
ATOM 814 N N . LEU A 1 107 ? 15.163 3.554 -6.909 1.00 33.78 107 LEU A N 1
ATOM 815 C CA . LEU A 1 107 ? 16.542 3.819 -6.457 1.00 33.78 107 LEU A CA 1
ATOM 816 C C . LEU A 1 107 ? 17.118 2.537 -5.829 1.00 33.78 107 LEU A C 1
ATOM 818 O O . LEU A 1 107 ? 16.966 2.295 -4.634 1.00 33.78 107 LEU A O 1
ATOM 822 N N . ARG A 1 108 ? 17.733 1.680 -6.641 1.00 38.53 108 ARG A N 1
ATOM 823 C CA . ARG A 1 108 ? 19.189 1.573 -6.839 1.00 38.53 108 ARG A CA 1
ATOM 824 C C . ARG A 1 108 ? 19.443 0.524 -7.913 1.00 38.53 108 ARG A C 1
ATOM 826 O O . ARG A 1 108 ? 18.788 -0.544 -7.842 1.00 38.53 108 ARG A O 1
#

Radius of gyration: 17.95 Å; chains: 1; bounding box: 38×42×43 Å

pLDDT: mean 87.25, std 15.05, range [33.78, 98.38]

Sequence (108 aa):
MSDISDDQVVITRAEYDELLAYRAADPRRRPEAVTAMIAAGDSPLRAWRRYRGLTQVKLAAAGAIGQGYLSELEDGKKSASRETLHFLARALEVAPAALLPGLPQRLR

Secondary structure (DSSP, 8-state):
-------PPP--HHHHHHHHHHHHH-TTSPPHHHHHHHHTT--HHHHHHHHTT--HHHHHHHTTS-HHHHHHHHTTSSPPPHHHHHHHHHHTTS-GGGGSTT--S---

Foldseek 3Di:
DDPPPPPDDDDDPVVVVVVVVVVVPPPLDDPPQLVVVVVVPWQLLRSLCVVVVHDLCRLCVQLVHDSVVSVCVRVVVDDDDPSSLCSSCVVSVHDSVSRDPPDDSDDD